Protein AF-A0A928MWZ1-F1 (afdb_monomer)

Foldseek 3Di:
DDPDFPADPQQAGPVFAHPVRHQAGPVQATPVQAHPVQAHPVQAHPVQAHPVQAHPVQAHPLQAHPVRDHDPVNPPPDD

Solvent-accessible surface area (backbone atoms only — not comparable to full-atom values): 4900 Å² total; per-residue (Å²): 131,85,82,80,73,73,53,47,100,78,37,28,35,92,86,37,38,16,81,87,75,36,57,35,39,100,84,46,27,29,82,87,45,25,30,94,89,48,27,30,93,85,49,27,32,93,88,47,28,30,95,85,46,28,28,95,88,48,29,28,94,88,32,30,29,95,85,68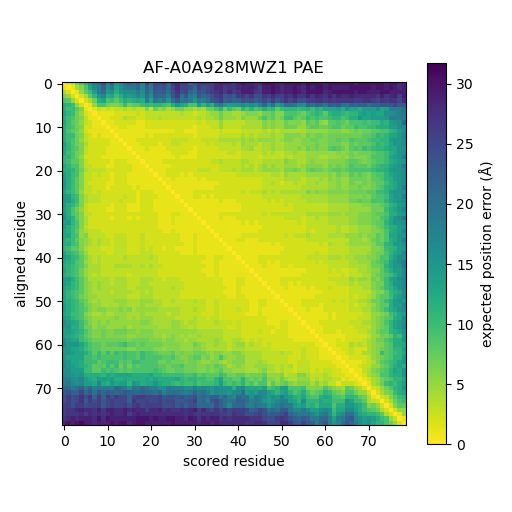,48,60,42,81,87,66,58,81,81,83,124

Structure (mmCIF, N/CA/C/O backbone):
data_AF-A0A928MWZ1-F1
#
_entry.id   AF-A0A928MWZ1-F1
#
loop_
_atom_site.group_PDB
_atom_site.id
_atom_site.type_symbol
_atom_site.label_atom_id
_atom_site.label_alt_id
_atom_site.label_comp_id
_atom_site.label_asym_id
_atom_site.label_entity_id
_atom_site.label_seq_id
_atom_site.pdbx_PDB_ins_code
_atom_site.Cartn_x
_atom_site.Cartn_y
_atom_site.Cartn_z
_atom_site.occupancy
_atom_site.B_iso_or_equiv
_atom_site.auth_seq_id
_atom_site.auth_comp_id
_atom_site.auth_asym_id
_atom_site.auth_atom_id
_atom_site.pdbx_PDB_model_num
ATOM 1 N N . MET A 1 1 ? 9.662 -7.350 -34.574 1.00 40.44 1 MET A N 1
ATOM 2 C CA . MET A 1 1 ? 10.665 -6.909 -33.582 1.00 40.44 1 MET A CA 1
ATOM 3 C C . MET A 1 1 ? 10.338 -7.576 -32.259 1.00 40.44 1 MET A C 1
ATOM 5 O O . MET A 1 1 ? 9.188 -7.540 -31.843 1.00 40.44 1 MET A O 1
ATOM 9 N N . THR A 1 2 ? 11.288 -8.307 -31.687 1.00 44.22 2 THR A N 1
ATOM 10 C CA . THR A 1 2 ? 11.104 -9.188 -30.527 1.00 44.22 2 THR A CA 1
ATOM 11 C C . THR A 1 2 ? 10.793 -8.375 -29.268 1.00 44.22 2 THR A C 1
ATOM 13 O O . THR A 1 2 ? 11.595 -7.557 -28.831 1.00 44.22 2 THR A O 1
ATOM 16 N N . SER A 1 3 ? 9.598 -8.587 -28.710 1.00 50.34 3 SER A N 1
ATOM 17 C CA . SER A 1 3 ? 9.065 -7.909 -27.521 1.00 50.34 3 SER A CA 1
ATOM 18 C C . SER A 1 3 ? 9.847 -8.311 -26.265 1.00 50.34 3 SER A C 1
ATOM 20 O O . SER A 1 3 ? 9.431 -9.189 -25.509 1.00 50.34 3 SER A O 1
ATOM 22 N N . LEU A 1 4 ? 11.002 -7.686 -26.055 1.00 51.94 4 LEU A N 1
ATOM 23 C CA . LEU A 1 4 ? 11.794 -7.817 -24.839 1.00 51.94 4 L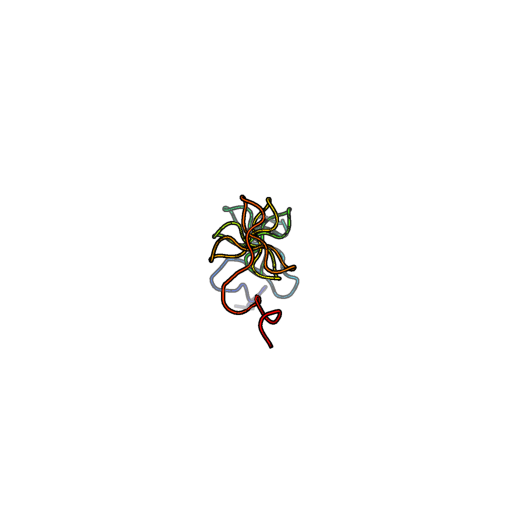EU A CA 1
ATOM 24 C C . LEU A 1 4 ? 11.092 -7.025 -23.727 1.00 51.94 4 LEU A C 1
ATOM 26 O O . LEU A 1 4 ? 11.065 -5.802 -23.763 1.00 51.94 4 LEU A O 1
ATOM 30 N N . TYR A 1 5 ? 10.537 -7.758 -22.759 1.00 60.81 5 TYR A N 1
ATOM 31 C CA . TYR A 1 5 ? 9.812 -7.287 -21.571 1.00 60.81 5 TYR A CA 1
ATOM 32 C C . TYR A 1 5 ? 8.374 -6.807 -21.827 1.00 60.81 5 TYR A C 1
ATOM 34 O O . TYR A 1 5 ? 8.110 -5.684 -22.242 1.00 60.81 5 TYR A O 1
ATOM 42 N N . SER A 1 6 ? 7.402 -7.675 -21.520 1.00 79.44 6 SER A N 1
ATOM 43 C CA . SER A 1 6 ? 6.002 -7.269 -21.345 1.00 79.44 6 SER A CA 1
ATOM 44 C C . SER A 1 6 ? 5.906 -6.439 -20.061 1.00 79.44 6 SER A C 1
ATOM 46 O O . SER A 1 6 ? 5.765 -7.003 -18.977 1.00 79.44 6 SER A O 1
ATOM 48 N N . ILE A 1 7 ? 6.067 -5.126 -20.181 1.00 87.00 7 ILE A N 1
ATOM 49 C CA . ILE A 1 7 ? 5.880 -4.180 -19.083 1.00 87.00 7 ILE A CA 1
ATOM 50 C C . ILE A 1 7 ? 4.382 -3.849 -18.978 1.00 87.00 7 ILE A C 1
ATOM 52 O O . ILE A 1 7 ? 3.713 -3.674 -19.999 1.00 87.00 7 ILE A O 1
ATOM 56 N N . ASP A 1 8 ? 3.830 -3.811 -17.764 1.00 90.69 8 ASP A N 1
ATOM 57 C CA . ASP A 1 8 ? 2.435 -3.429 -17.532 1.00 90.69 8 ASP A CA 1
ATOM 58 C C . ASP A 1 8 ? 2.201 -1.922 -17.782 1.00 90.69 8 ASP A C 1
ATOM 60 O O . ASP A 1 8 ? 3.128 -1.137 -17.985 1.00 90.69 8 ASP A O 1
ATOM 64 N N . LYS A 1 9 ? 0.938 -1.474 -17.745 1.00 91.50 9 LYS A N 1
ATOM 65 C CA . LYS A 1 9 ? 0.593 -0.048 -17.935 1.00 91.50 9 LYS A CA 1
ATOM 66 C C . LYS A 1 9 ? 1.238 0.889 -16.903 1.00 91.50 9 LYS A C 1
ATOM 68 O O . LYS A 1 9 ? 1.269 2.095 -17.126 1.00 91.50 9 LYS A O 1
ATOM 73 N N . ARG A 1 10 ? 1.696 0.352 -15.772 1.00 90.00 10 ARG A N 1
ATOM 74 C CA . ARG A 1 10 ? 2.325 1.093 -14.675 1.00 90.00 10 ARG A CA 1
ATOM 75 C C . ARG A 1 10 ? 3.851 1.032 -14.735 1.00 90.00 10 ARG A C 1
ATOM 77 O O . ARG A 1 10 ? 4.493 1.615 -13.875 1.00 90.00 10 ARG A O 1
ATOM 84 N N . GLY A 1 11 ? 4.436 0.376 -15.736 1.00 94.38 11 GLY A N 1
ATOM 85 C CA . GLY A 1 11 ? 5.882 0.333 -15.901 1.00 94.38 11 GLY A CA 1
ATOM 86 C C . GLY A 1 11 ? 6.572 -0.855 -15.229 1.00 94.38 11 GLY A C 1
ATOM 87 O O . GLY A 1 11 ? 7.800 -0.857 -15.216 1.00 94.38 11 GLY A O 1
ATOM 88 N N . PHE A 1 12 ? 5.846 -1.856 -14.714 1.00 95.38 12 PHE A N 1
ATOM 89 C CA . PHE A 1 12 ? 6.431 -3.038 -14.063 1.00 95.38 12 PHE A CA 1
ATOM 90 C C . PHE A 1 12 ? 6.580 -4.234 -15.001 1.00 95.38 12 PHE A C 1
ATOM 92 O O . PHE A 1 12 ? 5.668 -4.565 -15.757 1.00 95.38 12 PHE A O 1
ATOM 99 N N . ASP A 1 13 ? 7.710 -4.929 -14.909 1.00 94.19 13 ASP A N 1
ATOM 100 C CA . ASP A 1 13 ? 7.920 -6.215 -15.567 1.00 94.19 13 ASP A CA 1
ATOM 101 C C . ASP A 1 13 ? 7.279 -7.389 -14.791 1.00 94.19 13 ASP A C 1
ATOM 103 O O . ASP A 1 13 ? 6.717 -7.241 -13.702 1.00 94.19 13 ASP A O 1
ATOM 107 N N . ARG A 1 14 ? 7.396 -8.608 -15.335 1.00 91.81 14 ARG A N 1
ATOM 108 C CA . ARG A 1 14 ? 6.875 -9.834 -14.694 1.00 91.81 14 ARG A CA 1
ATOM 109 C C . ARG A 1 14 ? 7.557 -10.187 -13.367 1.00 91.81 14 ARG A C 1
ATOM 111 O O . ARG A 1 14 ? 7.029 -11.012 -12.628 1.00 91.81 14 ARG A O 1
ATOM 118 N N . LYS A 1 15 ? 8.729 -9.615 -13.082 1.00 92.19 15 LYS A N 1
ATOM 119 C CA . LYS A 1 15 ? 9.455 -9.780 -11.817 1.00 92.19 15 LYS A CA 1
ATOM 120 C C . LYS A 1 15 ? 9.065 -8.704 -10.793 1.00 92.19 15 LYS A C 1
ATOM 122 O O . LYS A 1 15 ? 9.531 -8.768 -9.659 1.00 92.19 15 LYS A O 1
ATOM 127 N N . GLY A 1 16 ? 8.204 -7.752 -11.164 1.00 93.56 16 GLY A N 1
ATOM 128 C CA . GLY A 1 16 ? 7.806 -6.630 -10.317 1.00 93.56 16 GLY A CA 1
ATOM 129 C C . GLY A 1 16 ? 8.851 -5.517 -10.253 1.00 93.56 16 GLY A C 1
ATOM 130 O O . GLY A 1 16 ? 8.846 -4.742 -9.301 1.00 93.56 16 GLY A O 1
ATOM 131 N N . ILE A 1 17 ? 9.754 -5.442 -11.231 1.00 95.88 17 ILE A N 1
ATOM 132 C CA . ILE A 1 17 ? 10.735 -4.366 -11.360 1.00 95.88 17 ILE A CA 1
ATOM 133 C C . ILE A 1 17 ? 10.160 -3.292 -12.280 1.00 95.88 17 ILE A C 1
ATOM 135 O O . ILE A 1 17 ? 9.738 -3.579 -13.401 1.00 95.88 17 ILE A O 1
ATOM 139 N N . HIS A 1 18 ? 10.114 -2.058 -11.790 1.00 96.25 18 HIS A N 1
ATOM 140 C CA . HIS A 1 18 ? 9.711 -0.888 -12.552 1.00 96.25 18 HIS A CA 1
ATOM 141 C C . HIS A 1 18 ? 10.796 -0.517 -13.574 1.00 96.25 18 HIS A C 1
ATOM 143 O O . HIS A 1 18 ? 11.983 -0.776 -13.374 1.00 96.25 18 HIS A O 1
ATOM 149 N N . ARG A 1 19 ? 10.413 0.143 -14.669 1.00 94.38 19 ARG A N 1
ATOM 150 C CA . ARG A 1 19 ? 11.322 0.605 -15.736 1.00 94.38 19 ARG A CA 1
ATOM 151 C C . ARG A 1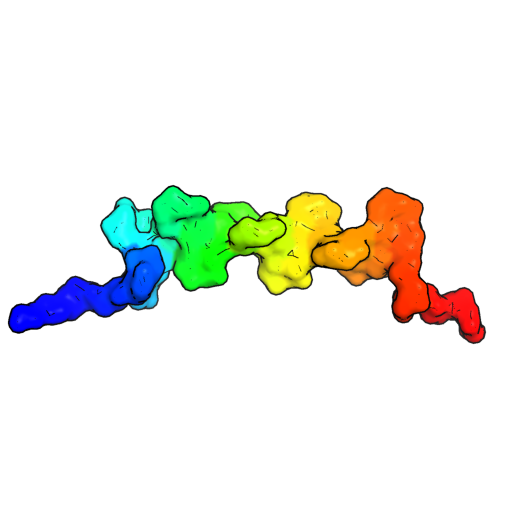 19 ? 12.487 1.489 -15.259 1.00 94.38 19 ARG A C 1
ATOM 153 O O . ARG A 1 19 ? 13.465 1.618 -15.985 1.00 94.38 19 ARG A O 1
ATOM 160 N N . ASN A 1 20 ? 12.394 2.082 -14.064 1.00 94.00 20 ASN A N 1
ATOM 161 C CA . ASN A 1 20 ? 13.492 2.823 -13.424 1.00 94.00 20 ASN A CA 1
ATOM 162 C C . ASN A 1 20 ? 14.559 1.908 -12.779 1.00 94.00 20 ASN A C 1
ATOM 164 O O . ASN A 1 20 ? 15.519 2.403 -12.199 1.00 94.00 20 ASN A O 1
ATOM 168 N N . GLY A 1 21 ? 14.397 0.583 -12.856 1.00 94.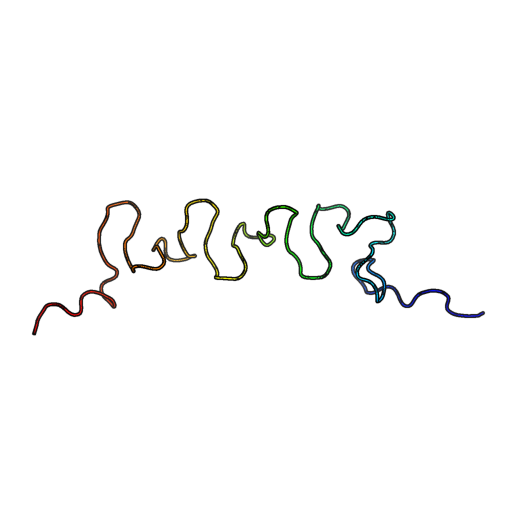38 21 GLY A N 1
ATOM 169 C CA . GLY A 1 21 ? 15.319 -0.406 -12.295 1.00 94.38 21 GLY A CA 1
ATOM 170 C C . GLY A 1 21 ? 15.073 -0.749 -10.823 1.00 94.38 21 GLY A C 1
ATOM 171 O O . GLY A 1 21 ? 15.814 -1.554 -10.261 1.00 94.38 21 GLY A O 1
ATOM 172 N N . THR A 1 22 ? 14.043 -0.184 -10.190 1.00 96.25 22 THR A N 1
ATOM 173 C CA . THR A 1 22 ? 13.702 -0.430 -8.779 1.00 96.25 22 THR A CA 1
ATOM 174 C C . THR A 1 22 ? 12.408 -1.236 -8.640 1.00 96.25 22 THR A C 1
ATOM 176 O O . THR A 1 22 ? 11.729 -1.528 -9.618 1.00 96.25 22 THR A O 1
ATOM 179 N N . LYS A 1 23 ? 12.040 -1.616 -7.412 1.00 96.75 23 LYS A N 1
ATOM 180 C CA . LYS A 1 23 ? 10.753 -2.280 -7.127 1.00 96.75 23 LYS A CA 1
ATOM 181 C C . LYS A 1 23 ? 9.566 -1.313 -7.058 1.00 96.75 23 LYS A C 1
ATOM 183 O O . LYS 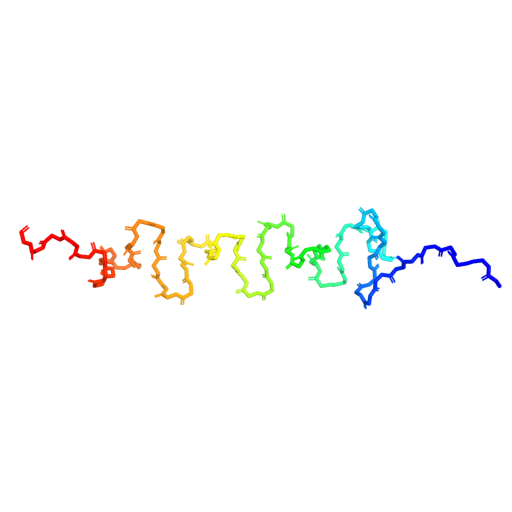A 1 23 ? 8.445 -1.775 -6.868 1.00 96.75 23 LYS A O 1
ATOM 188 N N . PHE A 1 24 ? 9.808 -0.010 -7.181 1.00 97.75 24 PHE A N 1
ATOM 189 C CA . PHE A 1 24 ? 8.818 1.037 -6.956 1.00 97.75 24 PHE A CA 1
ATOM 190 C C . PHE A 1 24 ? 8.667 1.922 -8.200 1.00 97.75 24 PHE A C 1
ATOM 192 O O . PHE A 1 24 ? 9.631 2.176 -8.929 1.00 97.75 24 PHE A O 1
ATOM 199 N N . ASP A 1 25 ? 7.442 2.378 -8.455 1.00 96.44 25 ASP A N 1
ATOM 200 C CA . ASP A 1 25 ? 7.153 3.368 -9.491 1.00 96.44 25 ASP A CA 1
ATOM 201 C C . ASP A 1 25 ? 7.729 4.750 -9.126 1.00 96.44 25 ASP A C 1
ATOM 203 O O . ASP A 1 25 ? 8.304 4.951 -8.056 1.00 96.44 25 ASP A O 1
ATOM 207 N N . GLU A 1 26 ? 7.574 5.729 -10.021 1.00 96.12 26 GLU A N 1
ATOM 208 C CA . GLU A 1 26 ? 8.021 7.116 -9.782 1.00 96.12 26 GLU A CA 1
ATOM 209 C C . GLU A 1 26 ? 7.322 7.785 -8.582 1.00 96.12 26 GLU A C 1
ATOM 211 O O . GLU A 1 26 ? 7.744 8.843 -8.125 1.00 96.12 26 GLU A O 1
ATOM 216 N N . PHE A 1 27 ? 6.240 7.185 -8.078 1.00 95.81 27 PHE A N 1
ATOM 217 C CA . PHE A 1 27 ? 5.486 7.660 -6.924 1.00 95.81 27 PHE A CA 1
ATOM 218 C C . PHE A 1 27 ? 5.830 6.886 -5.641 1.00 95.81 27 PHE A C 1
ATOM 220 O O . PHE A 1 27 ? 5.234 7.158 -4.601 1.00 95.81 27 PHE A O 1
ATOM 227 N N . GLY A 1 28 ? 6.776 5.943 -5.698 1.00 97.00 28 GLY A N 1
ATOM 228 C CA . GLY A 1 28 ? 7.216 5.156 -4.551 1.00 97.00 28 GLY A CA 1
ATOM 229 C C . GLY A 1 28 ? 6.343 3.941 -4.228 1.00 97.00 28 GLY A C 1
ATOM 230 O O . GLY A 1 28 ? 6.488 3.393 -3.142 1.00 97.00 28 GLY A O 1
ATOM 231 N N . TYR A 1 29 ? 5.461 3.496 -5.131 1.00 97.94 29 TYR A N 1
ATOM 232 C CA . TYR A 1 29 ? 4.581 2.341 -4.903 1.00 97.94 29 TYR A CA 1
ATOM 233 C C . TYR A 1 29 ? 5.035 1.113 -5.687 1.00 97.94 29 TYR A C 1
ATOM 235 O O . TYR A 1 29 ? 5.454 1.218 -6.835 1.00 97.94 29 TYR A O 1
ATOM 243 N N . ASP A 1 30 ? 4.927 -0.067 -5.085 1.00 97.12 30 ASP A N 1
ATOM 244 C CA . ASP A 1 30 ? 5.265 -1.339 -5.711 1.00 97.12 30 ASP A CA 1
ATOM 245 C C . ASP A 1 30 ? 4.217 -1.779 -6.752 1.00 97.12 30 ASP A C 1
ATOM 247 O O . ASP A 1 30 ? 3.159 -1.169 -6.941 1.00 97.12 30 ASP A O 1
ATOM 251 N N . VAL A 1 31 ? 4.472 -2.912 -7.411 1.00 96.56 31 VAL A N 1
ATOM 252 C CA . VAL A 1 31 ? 3.530 -3.514 -8.372 1.00 96.56 31 VAL A CA 1
ATOM 253 C C . VAL A 1 31 ? 2.162 -3.853 -7.751 1.00 96.56 31 VAL A C 1
ATOM 255 O O . VAL A 1 31 ? 1.181 -4.037 -8.476 1.00 96.56 31 VAL A O 1
ATOM 258 N N . LYS A 1 32 ? 2.052 -3.931 -6.422 1.00 95.62 32 LYS A N 1
ATOM 259 C CA . LYS A 1 32 ? 0.798 -4.148 -5.688 1.00 95.62 32 LYS A CA 1
ATOM 260 C C . LYS A 1 32 ? 0.150 -2.835 -5.228 1.00 95.62 32 LYS A C 1
ATOM 262 O O . LYS A 1 32 ? -0.970 -2.878 -4.732 1.00 95.62 32 LYS A O 1
ATOM 267 N N . GLY A 1 33 ? 0.792 -1.690 -5.456 1.00 96.69 33 GLY A N 1
ATOM 268 C CA . GLY A 1 33 ? 0.296 -0.365 -5.100 1.00 96.69 33 GLY A CA 1
ATOM 269 C C . GLY A 1 33 ? 0.608 0.064 -3.666 1.00 96.69 33 GLY A C 1
ATOM 270 O O . GLY A 1 33 ? -0.096 0.937 -3.163 1.00 96.69 33 GLY A O 1
ATOM 271 N N . TYR A 1 34 ? 1.615 -0.531 -3.021 1.00 98.12 34 TYR A N 1
ATOM 272 C CA . TYR A 1 34 ? 2.036 -0.216 -1.652 1.00 98.12 34 TYR A CA 1
ATOM 273 C C . TYR A 1 34 ? 3.413 0.447 -1.625 1.00 98.12 34 TYR A C 1
ATOM 275 O O . TYR A 1 34 ? 4.296 0.067 -2.390 1.00 98.12 34 TYR A O 1
ATOM 283 N N . ASP A 1 35 ? 3.590 1.425 -0.744 1.00 97.62 35 ASP A N 1
ATOM 284 C CA . ASP A 1 35 ? 4.871 2.076 -0.495 1.00 97.62 35 ASP A CA 1
ATOM 285 C C . ASP A 1 35 ? 5.872 1.129 0.193 1.00 97.62 35 ASP A C 1
ATOM 287 O O . ASP A 1 35 ? 5.561 -0.016 0.541 1.00 97.62 35 ASP A O 1
ATOM 291 N N . GLU A 1 36 ? 7.095 1.611 0.412 1.00 96.94 36 GLU A N 1
ATOM 292 C CA . GLU A 1 36 ? 8.145 0.865 1.121 1.00 96.94 36 GLU A CA 1
ATOM 293 C C . GLU A 1 36 ? 7.752 0.442 2.547 1.00 96.94 36 GLU A C 1
ATOM 295 O O . GLU A 1 36 ? 8.271 -0.544 3.070 1.00 96.94 36 GLU A O 1
ATOM 300 N N . ASN A 1 37 ? 6.805 1.159 3.157 1.00 96.31 37 ASN A N 1
ATOM 301 C CA . ASN A 1 37 ? 6.295 0.905 4.497 1.00 96.31 37 ASN A CA 1
ATOM 302 C C . ASN A 1 37 ? 5.073 -0.034 4.486 1.00 96.31 37 ASN A C 1
ATOM 304 O O . ASN A 1 37 ? 4.561 -0.387 5.547 1.00 96.31 37 ASN A O 1
ATOM 308 N N . GLY A 1 38 ? 4.607 -0.463 3.309 1.00 97.25 38 GLY A N 1
ATOM 309 C CA . GLY A 1 38 ? 3.467 -1.358 3.151 1.00 97.25 38 GLY A CA 1
ATOM 310 C C . GLY A 1 38 ? 2.100 -0.671 3.154 1.00 97.25 38 GLY A C 1
ATOM 311 O O . GLY A 1 38 ? 1.102 -1.367 3.346 1.00 97.25 38 GLY A O 1
ATOM 312 N N . TYR A 1 39 ? 2.030 0.641 2.913 1.00 98.12 39 TYR A N 1
ATOM 313 C CA . TYR A 1 39 ? 0.794 1.426 2.847 1.00 98.12 39 TYR A CA 1
ATOM 314 C C . TYR A 1 39 ? 0.425 1.772 1.407 1.00 98.12 39 TYR A C 1
ATOM 316 O O . TYR A 1 39 ? 1.265 2.123 0.585 1.00 98.12 39 TYR A O 1
ATOM 324 N N . ASN A 1 40 ? -0.856 1.665 1.080 1.00 97.25 40 ASN A N 1
ATOM 325 C CA . ASN A 1 40 ? -1.374 2.029 -0.227 1.00 97.25 40 ASN A CA 1
ATOM 326 C C . ASN A 1 40 ? -1.371 3.554 -0.425 1.00 97.25 40 ASN A C 1
ATOM 328 O O . ASN A 1 40 ? -1.071 4.334 0.478 1.00 97.25 40 ASN A O 1
ATOM 332 N N . ARG A 1 41 ? -1.793 3.992 -1.613 1.00 96.12 41 ARG A N 1
ATOM 333 C CA . ARG A 1 41 ? -1.901 5.417 -1.982 1.00 96.12 41 ARG A CA 1
ATOM 334 C C . ARG A 1 41 ? -2.848 6.243 -1.103 1.00 96.12 41 ARG A C 1
ATOM 336 O O . ARG A 1 41 ? -2.809 7.466 -1.155 1.00 96.12 41 ARG A O 1
ATOM 343 N N . TYR A 1 42 ? -3.700 5.584 -0.324 1.00 95.50 42 TYR A N 1
ATOM 344 C CA . TYR A 1 42 ? -4.612 6.203 0.634 1.00 95.50 42 TYR A CA 1
ATOM 345 C C . TYR A 1 42 ? -4.053 6.202 2.066 1.00 95.50 42 TYR A C 1
ATOM 347 O O . TYR A 1 42 ? -4.724 6.675 2.975 1.00 95.50 42 TYR A O 1
ATOM 355 N N . GLY A 1 43 ? -2.838 5.688 2.280 1.00 96.50 43 GLY A N 1
ATOM 356 C CA . GLY A 1 43 ? -2.198 5.624 3.591 1.00 96.50 43 GLY A CA 1
ATOM 357 C C . GLY A 1 43 ? -2.630 4.438 4.454 1.00 96.50 43 GLY A C 1
ATOM 358 O O . GLY A 1 43 ? -2.355 4.460 5.649 1.00 96.50 43 GLY A O 1
ATOM 359 N N . PHE A 1 44 ? -3.268 3.413 3.875 1.00 97.69 44 PHE A N 1
ATOM 360 C CA . PHE A 1 44 ? -3.721 2.215 4.591 1.00 97.69 44 PHE A CA 1
ATOM 361 C C . PHE A 1 44 ? -2.911 0.982 4.204 1.00 97.69 44 PHE A C 1
ATOM 363 O O . PHE A 1 44 ? -2.587 0.775 3.034 1.00 97.69 44 PHE A O 1
ATOM 370 N N . ASP A 1 45 ? -2.609 0.140 5.179 1.00 97.25 45 ASP A N 1
ATOM 371 C CA . ASP A 1 45 ? -1.929 -1.128 4.975 1.00 97.25 45 ASP A CA 1
ATOM 372 C C . ASP A 1 45 ? -2.820 -2.159 4.246 1.00 97.25 45 ASP A C 1
ATOM 374 O O . ASP A 1 45 ? -3.940 -1.891 3.799 1.00 97.25 45 ASP A O 1
ATOM 378 N N . LYS A 1 46 ? -2.319 -3.389 4.110 1.00 96.06 46 LYS A N 1
ATOM 379 C CA . LYS A 1 46 ? -3.066 -4.502 3.493 1.00 96.06 46 LYS A CA 1
ATOM 380 C C . LYS A 1 46 ? -4.291 -4.947 4.294 1.00 96.06 46 LYS A C 1
ATOM 382 O O . LYS A 1 46 ? -5.150 -5.621 3.734 1.00 96.06 46 LYS A O 1
ATOM 387 N N . GLN A 1 47 ? -4.342 -4.622 5.580 1.00 94.69 47 GLN A N 1
ATOM 388 C CA . GLN A 1 47 ? -5.451 -4.926 6.477 1.00 94.69 47 GLN A CA 1
ATOM 389 C C . GLN A 1 47 ? -6.480 -3.781 6.516 1.00 94.69 47 GLN A C 1
ATOM 391 O O . GLN A 1 47 ? -7.556 -3.953 7.084 1.00 94.69 47 GLN A O 1
ATOM 396 N N . GLY A 1 48 ? -6.191 -2.650 5.864 1.00 96.06 48 GLY A N 1
ATOM 397 C CA . GLY A 1 48 ? -7.062 -1.482 5.807 1.00 96.06 48 GLY A CA 1
ATOM 398 C C . GLY A 1 48 ? -6.871 -0.514 6.973 1.00 96.06 48 GLY A C 1
ATOM 399 O O . GLY A 1 48 ? -7.779 0.274 7.226 1.00 96.06 48 GLY A O 1
ATOM 400 N N . TYR A 1 49 ? -5.731 -0.559 7.669 1.00 96.81 49 TYR A N 1
ATOM 401 C CA . TYR A 1 49 ? -5.403 0.315 8.795 1.00 96.81 49 TYR A CA 1
ATOM 402 C C . TYR A 1 49 ? -4.318 1.326 8.428 1.00 96.81 49 TYR A C 1
ATOM 404 O O . TYR A 1 49 ? -3.367 1.019 7.712 1.00 96.81 49 TYR A O 1
ATOM 412 N N . ASP A 1 50 ? -4.468 2.552 8.912 1.00 96.56 50 ASP A N 1
ATOM 413 C CA . ASP A 1 50 ? -3.481 3.607 8.750 1.00 96.56 50 ASP A CA 1
ATOM 414 C C . ASP A 1 50 ? -2.240 3.374 9.629 1.00 96.56 50 ASP A C 1
ATOM 416 O O . ASP A 1 50 ? -2.160 2.433 10.424 1.00 96.56 50 ASP A O 1
ATOM 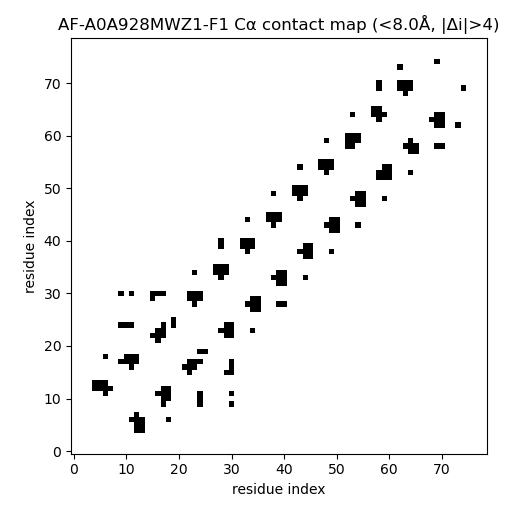420 N N . LYS A 1 51 ? -1.262 4.280 9.531 1.00 95.25 51 LYS A N 1
ATOM 421 C CA . LYS A 1 51 ? -0.030 4.246 10.343 1.00 95.25 51 LYS A CA 1
ATOM 422 C C . LYS A 1 51 ? -0.278 4.307 11.856 1.00 95.25 51 LYS A C 1
ATOM 424 O O . LYS A 1 51 ? 0.610 3.969 12.634 1.00 95.25 51 LYS A O 1
ATOM 429 N N . SER A 1 52 ? -1.459 4.754 12.274 1.00 94.25 52 SER A N 1
ATOM 430 C CA . SER A 1 52 ? -1.882 4.841 13.673 1.00 94.25 52 SER A CA 1
ATOM 431 C C . SER A 1 52 ? -2.718 3.625 14.113 1.00 94.25 52 SER A C 1
ATOM 433 O O . SER A 1 52 ? -3.134 3.541 15.275 1.00 94.25 52 SER A O 1
ATOM 435 N N . GLY A 1 53 ? -2.930 2.660 13.214 1.00 94.88 53 GLY A N 1
ATOM 436 C CA . GLY A 1 53 ? -3.697 1.443 13.442 1.00 94.88 53 GLY A CA 1
ATOM 437 C C . GLY A 1 53 ? -5.210 1.640 13.377 1.00 94.88 53 GLY A C 1
A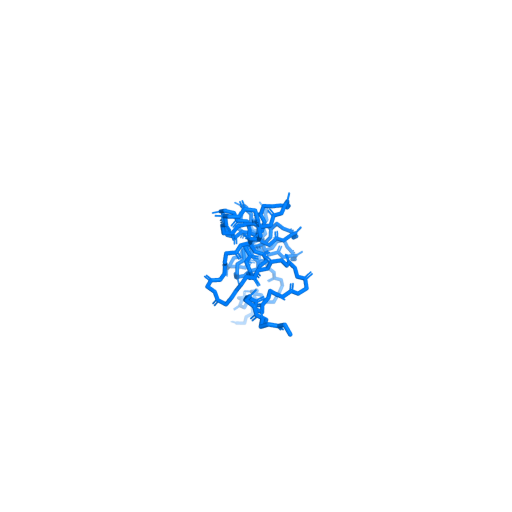TOM 438 O O . GLY A 1 53 ? -5.927 0.827 13.957 1.00 94.88 53 GLY A O 1
ATOM 439 N N . PHE A 1 54 ? -5.710 2.695 12.726 1.00 95.50 54 PHE A N 1
ATOM 440 C CA . PHE A 1 54 ? -7.140 2.961 12.551 1.00 95.50 54 PHE A CA 1
ATOM 441 C C . PHE A 1 54 ? 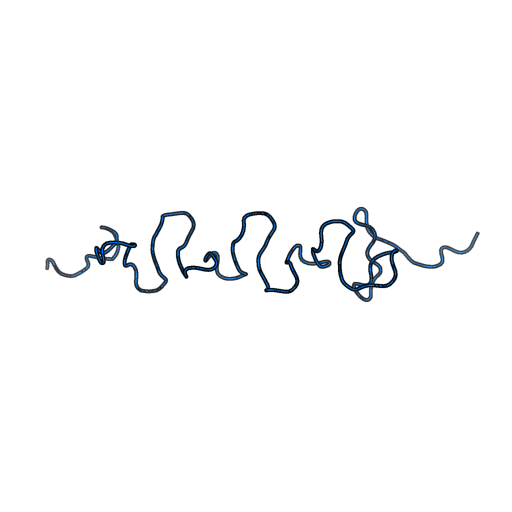-7.597 2.650 11.129 1.00 95.50 54 PHE A C 1
ATOM 443 O O . PHE A 1 54 ? -6.930 2.989 10.156 1.00 95.50 54 PHE A O 1
ATOM 450 N N . ASN A 1 55 ? -8.753 2.004 11.003 1.00 94.56 55 ASN A N 1
ATOM 451 C CA . ASN A 1 55 ? -9.382 1.784 9.712 1.00 94.56 55 ASN A CA 1
ATOM 452 C C . ASN A 1 55 ? -9.998 3.082 9.165 1.00 94.56 55 ASN A C 1
ATOM 454 O O . ASN A 1 55 ? -10.015 4.117 9.834 1.00 94.56 55 ASN A O 1
ATOM 458 N N . ILE A 1 56 ? -10.566 3.010 7.962 1.00 93.12 56 ILE A N 1
ATOM 459 C CA . ILE A 1 56 ? -11.238 4.150 7.317 1.00 93.12 56 ILE A CA 1
ATOM 460 C C . ILE A 1 56 ? -12.391 4.748 8.148 1.00 93.12 56 ILE A C 1
ATOM 462 O O . ILE A 1 56 ? -12.697 5.929 8.012 1.00 93.12 56 ILE A O 1
ATOM 466 N N . ASP A 1 57 ? -12.988 3.961 9.047 1.00 91.44 57 ASP A N 1
ATOM 467 C CA . ASP A 1 57 ? -14.060 4.392 9.950 1.00 91.44 57 ASP A CA 1
ATOM 468 C C . ASP A 1 57 ? -13.533 4.990 11.273 1.00 91.44 57 ASP A C 1
ATOM 470 O O . ASP A 1 57 ? -14.321 5.380 12.139 1.00 91.44 57 ASP A O 1
ATOM 474 N N . GLY A 1 58 ? -12.212 5.047 11.468 1.00 92.94 58 GLY A N 1
ATOM 475 C CA . GLY A 1 58 ? -11.575 5.574 12.677 1.00 92.94 58 GLY A CA 1
ATOM 476 C C . GLY A 1 58 ? -11.520 4.594 13.854 1.00 92.94 58 GLY A C 1
ATOM 477 O O . GLY A 1 58 ? -11.406 5.028 15.004 1.00 92.94 58 GLY A O 1
ATOM 478 N N . TYR A 1 59 ? -11.598 3.284 13.600 1.00 92.25 59 TYR A N 1
ATOM 479 C CA . TYR A 1 59 ? -11.535 2.232 14.619 1.00 92.25 59 TYR A CA 1
ATOM 480 C C . TYR A 1 59 ? -10.314 1.333 14.444 1.00 92.25 59 TYR A C 1
ATOM 482 O O . TYR A 1 59 ? -9.943 0.955 13.335 1.00 92.25 59 TYR A O 1
ATOM 490 N N . LYS A 1 60 ? -9.710 0.947 15.566 1.00 92.69 60 LYS A N 1
ATOM 491 C CA . LYS A 1 60 ? -8.663 -0.070 15.623 1.00 92.69 60 LYS A CA 1
ATOM 492 C C . LYS A 1 60 ? -9.226 -1.464 15.373 1.00 92.69 60 LYS A C 1
ATOM 494 O O . LYS A 1 60 ? -10.437 -1.683 15.392 1.00 92.69 60 LYS A O 1
ATOM 499 N N . ILE A 1 61 ? -8.325 -2.427 15.194 1.00 88.75 61 ILE A N 1
ATOM 500 C CA . ILE A 1 61 ? -8.668 -3.846 15.014 1.00 88.75 61 ILE A CA 1
ATOM 501 C C . ILE A 1 61 ? -9.482 -4.437 16.174 1.00 88.75 61 ILE A C 1
ATOM 503 O O . ILE A 1 61 ? -10.289 -5.335 15.969 1.00 88.75 61 ILE A O 1
ATOM 507 N N . ASP A 1 62 ? -9.322 -3.897 17.382 1.00 87.94 62 ASP A N 1
ATOM 508 C CA . ASP A 1 62 ? -10.093 -4.283 18.568 1.00 87.94 62 ASP A CA 1
ATOM 509 C C . ASP A 1 62 ? -11.458 -3.572 18.679 1.00 87.94 62 ASP A C 1
ATOM 511 O O . ASP A 1 62 ? -12.169 -3.729 19.672 1.00 87.94 62 ASP A O 1
ATOM 515 N N . GLY A 1 63 ? -11.826 -2.774 17.674 1.00 87.88 63 GLY A N 1
ATOM 516 C CA . GLY A 1 63 ? -13.089 -2.051 17.612 1.00 87.88 63 GLY A CA 1
ATOM 517 C C . GLY A 1 63 ? -13.113 -0.728 18.377 1.00 87.88 63 GLY A C 1
ATOM 518 O O . GLY A 1 63 ? -14.181 -0.116 18.434 1.00 87.88 63 GLY A O 1
ATOM 519 N N . ARG A 1 64 ? -11.991 -0.262 18.950 1.00 90.44 64 ARG A N 1
ATOM 520 C CA . ARG A 1 64 ? -11.908 1.015 19.684 1.00 90.44 64 ARG A CA 1
ATOM 521 C C . ARG A 1 64 ? -11.494 2.176 18.784 1.00 90.44 64 ARG A C 1
ATOM 523 O O . ARG A 1 64 ? -10.573 2.053 17.986 1.00 90.44 64 ARG A O 1
ATOM 530 N N . ASN A 1 65 ? -12.133 3.330 18.944 1.00 91.25 65 ASN A N 1
ATOM 531 C CA . ASN A 1 65 ? -11.708 4.570 18.291 1.00 91.25 65 ASN A CA 1
ATOM 532 C C . ASN A 1 65 ? -10.596 5.287 19.075 1.00 91.25 65 ASN A C 1
ATOM 534 O O . ASN A 1 65 ? -10.173 4.838 20.142 1.00 91.25 65 ASN A O 1
ATOM 538 N N . ALA A 1 66 ? -10.138 6.434 18.566 1.00 89.12 66 ALA A N 1
ATOM 539 C CA . ALA A 1 66 ? -9.089 7.242 19.196 1.00 89.12 66 ALA A CA 1
ATOM 540 C C . ALA A 1 66 ? -9.418 7.698 20.635 1.00 89.12 66 ALA A C 1
ATOM 542 O O . ALA A 1 66 ? -8.510 7.936 21.424 1.00 89.12 66 ALA A O 1
ATOM 543 N N . ASN A 1 67 ? -10.703 7.753 21.000 1.00 89.31 67 ASN A N 1
ATOM 544 C CA . ASN A 1 67 ? -11.175 8.090 22.347 1.00 89.31 67 ASN A CA 1
ATOM 545 C C . ASN A 1 67 ? -11.381 6.853 23.244 1.00 89.31 67 ASN A C 1
ATOM 547 O O . ASN A 1 67 ? -11.950 6.967 24.328 1.00 89.31 67 ASN A O 1
ATOM 551 N N . GLY A 1 68 ? -11.007 5.656 22.782 1.00 86.00 68 GLY A N 1
ATOM 552 C CA . GLY A 1 68 ? -11.213 4.397 23.500 1.00 86.00 68 GLY A CA 1
ATOM 553 C C . GLY A 1 68 ? -12.656 3.877 23.495 1.00 86.00 68 GLY A C 1
ATOM 554 O O . GLY A 1 68 ? -12.939 2.897 24.182 1.00 86.00 68 GLY A O 1
ATOM 555 N N . LYS A 1 69 ? -13.573 4.492 22.733 1.00 85.75 69 LYS A N 1
ATOM 556 C CA . LYS A 1 69 ? -14.968 4.032 22.616 1.00 85.75 69 LYS A CA 1
ATOM 557 C C . LYS A 1 69 ? -15.088 2.935 21.562 1.00 85.75 69 LYS A C 1
ATOM 559 O O . LYS A 1 69 ? -14.496 3.050 20.491 1.00 85.75 69 LYS A O 1
ATOM 564 N N . TYR A 1 70 ? -15.889 1.913 21.844 1.00 83.31 70 TYR A N 1
ATOM 565 C CA . TYR A 1 70 ? -16.187 0.854 20.881 1.00 83.31 70 TYR A CA 1
ATOM 566 C C . TYR A 1 70 ? -17.137 1.342 19.782 1.00 83.31 70 TYR A C 1
ATOM 568 O O . TYR A 1 70 ? -18.002 2.188 20.024 1.00 83.31 70 TYR A O 1
ATOM 576 N N . ASN A 1 71 ? -17.002 0.793 18.572 1.00 74.31 71 ASN A N 1
ATOM 577 C CA . ASN A 1 71 ? -18.054 0.905 17.562 1.00 74.31 71 ASN A CA 1
ATOM 578 C C . ASN A 1 71 ? -19.343 0.294 18.137 1.00 74.31 71 ASN A C 1
ATOM 580 O O . ASN A 1 71 ? -19.292 -0.773 18.748 1.00 74.31 71 ASN A O 1
ATOM 584 N N . ARG A 1 72 ? -20.501 0.919 17.899 1.00 68.38 72 ARG A N 1
ATOM 585 C CA . ARG A 1 72 ? -21.820 0.412 18.327 1.00 68.38 72 ARG A CA 1
ATOM 586 C C . ARG A 1 72 ? -22.102 -1.024 17.855 1.00 68.38 72 ARG A C 1
ATOM 588 O O . ARG A 1 72 ? -22.911 -1.708 18.461 1.00 68.38 72 ARG A O 1
ATOM 595 N N . LEU A 1 73 ? -21.415 -1.492 16.810 1.00 62.03 73 LEU A N 1
ATOM 596 C CA . LEU A 1 73 ? -21.466 -2.881 16.331 1.00 62.03 73 LEU A CA 1
ATOM 597 C C . LEU A 1 73 ? -20.638 -3.876 17.175 1.00 62.03 73 LEU A C 1
ATOM 599 O O . LEU A 1 73 ? -20.953 -5.065 17.197 1.00 62.03 73 LEU A O 1
ATOM 603 N N . TYR A 1 74 ? -19.590 -3.407 17.863 1.00 56.16 74 TYR A N 1
ATOM 604 C CA . TYR A 1 74 ? -18.745 -4.195 18.775 1.00 56.16 74 TYR A CA 1
ATOM 605 C C . TYR A 1 74 ? -19.191 -4.097 20.239 1.00 56.16 74 TYR A C 1
ATOM 607 O O . TYR A 1 74 ? -18.672 -4.830 21.082 1.00 56.16 74 TYR A O 1
ATOM 615 N N . ASP A 1 75 ? -20.183 -3.256 20.541 1.00 59.38 75 ASP A N 1
ATOM 616 C CA . ASP A 1 75 ? -20.861 -3.208 21.837 1.00 59.38 75 ASP A CA 1
ATOM 617 C C . ASP A 1 75 ? -21.800 -4.420 22.009 1.00 59.38 75 ASP A C 1
ATOM 619 O O . ASP A 1 75 ? -23.017 -4.315 22.110 1.00 59.38 75 ASP A O 1
ATOM 623 N N . LYS A 1 76 ? -21.231 -5.631 21.993 1.00 52.72 76 LYS A N 1
ATOM 624 C CA . LYS A 1 76 ? -21.935 -6.883 22.317 1.00 52.72 76 LYS A CA 1
ATOM 625 C C . LYS A 1 76 ? -21.965 -7.147 23.833 1.00 52.72 76 LYS A C 1
ATOM 627 O O . LYS A 1 76 ? -21.911 -8.300 24.251 1.00 52.72 76 LYS A O 1
ATOM 632 N N . LYS A 1 77 ? -22.030 -6.101 24.669 1.00 50.38 77 LYS A N 1
ATOM 633 C CA . LYS A 1 77 ? -22.224 -6.211 26.131 1.00 50.38 77 LYS A CA 1
ATOM 634 C C . LYS A 1 77 ? -23.425 -5.400 26.634 1.00 50.38 77 LYS A C 1
ATOM 636 O O . LYS A 1 77 ? -23.350 -4.683 27.627 1.00 50.38 77 LYS A O 1
ATOM 641 N N . SER A 1 78 ? -24.570 -5.583 25.986 1.00 49.38 78 SER A N 1
ATOM 642 C CA . SER A 1 78 ? -25.879 -5.373 26.617 1.00 49.38 78 SER A CA 1
ATOM 643 C C . SER A 1 78 ? -26.860 -6.453 26.164 1.00 49.38 78 SER A C 1
ATOM 645 O O . SER A 1 78 ? -27.766 -6.161 25.399 1.00 49.38 78 SER A O 1
ATOM 647 N N . TYR A 1 79 ? -26.616 -7.699 26.585 1.00 42.72 79 TYR A N 1
ATOM 648 C CA . TYR A 1 79 ? -27.613 -8.706 26.981 1.00 42.72 79 TYR A CA 1
ATOM 649 C C . TYR A 1 79 ? -26.937 -9.687 27.940 1.00 42.72 79 TYR A C 1
ATOM 651 O O . TYR A 1 79 ? -25.774 -10.060 27.657 1.00 42.72 79 TYR A O 1
#

pLDDT: mean 86.83, std 15.9, range [40.44, 98.12]

Sequence (79 aa):
MTSLYSIDKRGFDRKGIHRNGTKFDEFGYDVKGYDENGYNRY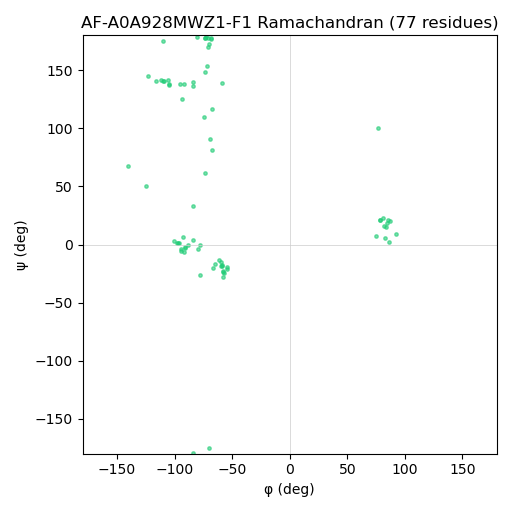GFDKQGYDKSGFNIDGYKIDGRNANGKYNRLYDKKSY

Radius of gyration: 19.14 Å; Cα contacts (8 Å, |Δi|>4): 110; chains: 1; bounding box: 43×18×61 Å

Mean predicted aligned error: 7.69 Å

Secondary structure (DSSP, 8-state):
--------TTSB-TTS-BTTSSSB-TTS-BTTSB-TTS-BTTS--TTSB-TTS-BTTSB-TTSBBTTSPBPTTT-----